Protein AF-A0A368C066-F1 (afdb_monomer_lite)

Secondary structure (DSSP, 8-state):
---B----TTT---SSGGG---BHHHHHHHHHH-SEEEEEEEETTEEEEEEEEEEEETTEEEE---

Radius of gyration: 14.36 Å; chains: 1; bounding box: 37×29×29 Å

Structure (mmCIF, N/CA/C/O backbone):
data_AF-A0A368C066-F1
#
_entry.id   AF-A0A368C066-F1
#
loop_
_atom_site.group_PDB
_atom_site.id
_atom_site.type_symbol
_atom_site.label_atom_id
_atom_site.label_alt_id
_atom_site.label_comp_id
_atom_site.label_asym_id
_atom_site.label_entity_id
_atom_site.label_seq_id
_atom_site.pdbx_PDB_ins_code
_atom_site.Cartn_x
_atom_site.Cartn_y
_atom_site.Cartn_z
_atom_site.occupancy
_atom_site.B_iso_or_equiv
_atom_site.auth_seq_id
_atom_site.auth_comp_id
_atom_site.auth_asym_id
_atom_site.auth_atom_id
_atom_site.pdbx_PDB_model_num
ATOM 1 N N . MET A 1 1 ? -14.994 -8.670 13.765 1.00 53.84 1 MET A N 1
ATOM 2 C CA . MET A 1 1 ? -14.130 -7.676 14.440 1.00 53.84 1 MET A CA 1
ATOM 3 C C . MET A 1 1 ? -13.259 -7.051 13.357 1.00 53.84 1 MET A C 1
ATOM 5 O O . MET A 1 1 ? -12.645 -7.811 12.624 1.00 53.84 1 MET A O 1
ATOM 9 N N . GLN A 1 2 ? -13.297 -5.732 13.143 1.00 61.31 2 GLN A N 1
ATOM 10 C CA . GLN A 1 2 ? -12.450 -5.091 12.123 1.00 61.31 2 GLN A CA 1
ATOM 11 C C . GLN A 1 2 ? -11.001 -5.095 12.598 1.00 61.31 2 GLN A C 1
ATOM 13 O O . GLN A 1 2 ? -10.671 -4.438 13.586 1.00 61.31 2 GLN A O 1
ATOM 18 N N . GLU A 1 3 ? -10.157 -5.856 11.912 1.00 89.94 3 GLU A N 1
ATOM 19 C CA . GLU A 1 3 ? -8.723 -5.859 12.153 1.00 89.94 3 GLU A CA 1
ATOM 20 C C . GLU A 1 3 ? -8.135 -4.561 11.587 1.00 89.94 3 GLU A C 1
ATOM 22 O O . GLU A 1 3 ? -8.343 -4.228 10.422 1.00 89.94 3 GLU A O 1
ATOM 27 N N . LYS A 1 4 ? -7.452 -3.778 12.424 1.00 95.25 4 LYS A N 1
ATOM 28 C CA . LYS A 1 4 ? -6.871 -2.485 12.043 1.00 95.25 4 LYS A CA 1
ATOM 29 C C . LYS A 1 4 ? -5.354 -2.572 12.038 1.00 95.25 4 LYS A C 1
ATOM 31 O O . LYS A 1 4 ? -4.773 -3.256 12.877 1.00 95.25 4 LYS A O 1
ATOM 36 N N . TYR A 1 5 ? -4.716 -1.832 11.138 1.00 95.69 5 TYR A N 1
ATOM 37 C CA . TYR A 1 5 ? -3.277 -1.614 11.211 1.00 95.69 5 TYR A CA 1
ATOM 38 C C . TYR A 1 5 ? -2.920 -0.764 12.432 1.00 95.69 5 TYR A C 1
ATOM 40 O O . TYR A 1 5 ? -3.601 0.211 12.762 1.00 95.69 5 TYR A O 1
ATOM 48 N N . GLU A 1 6 ? -1.819 -1.124 13.089 1.00 96.12 6 GLU A N 1
ATOM 49 C CA . GLU A 1 6 ? -1.251 -0.350 14.187 1.00 96.12 6 GLU A CA 1
ATOM 50 C C . GLU A 1 6 ? -0.809 1.040 13.694 1.00 96.12 6 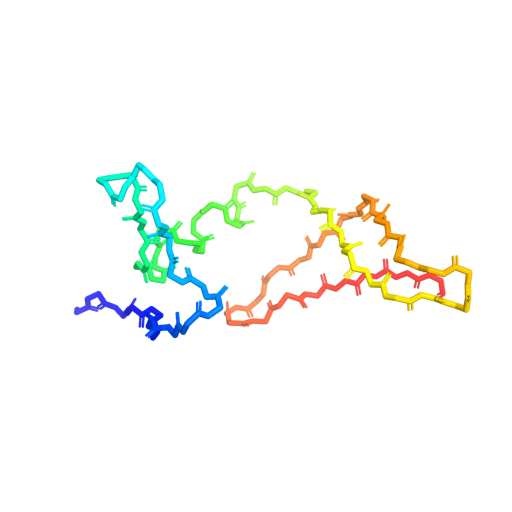GLU A C 1
ATOM 52 O O . GLU A 1 6 ? -0.120 1.181 12.676 1.00 96.12 6 GLU A O 1
ATOM 57 N N . ILE A 1 7 ? -1.193 2.087 14.427 1.00 96.69 7 ILE A N 1
ATOM 58 C CA . ILE A 1 7 ? -0.824 3.467 14.102 1.00 96.69 7 ILE A CA 1
ATOM 59 C C . ILE A 1 7 ? 0.492 3.811 14.801 1.00 96.69 7 ILE A C 1
ATOM 61 O O . ILE A 1 7 ? 0.562 3.912 16.024 1.00 96.69 7 ILE A O 1
ATOM 65 N N . LYS A 1 8 ? 1.521 4.068 13.999 1.00 96.94 8 LYS A N 1
ATOM 66 C CA . LYS A 1 8 ? 2.874 4.462 14.393 1.00 96.94 8 LYS A CA 1
ATOM 67 C C . LYS A 1 8 ? 3.152 5.906 13.977 1.00 96.94 8 LYS A C 1
ATOM 69 O O . LYS A 1 8 ? 2.391 6.548 13.254 1.00 96.94 8 LYS A O 1
ATOM 74 N N . LYS A 1 9 ? 4.291 6.448 14.411 1.00 96.50 9 LYS A N 1
ATOM 75 C CA . LYS A 1 9 ? 4.706 7.822 14.071 1.00 96.50 9 LYS A CA 1
ATOM 76 C C . LYS A 1 9 ? 4.824 8.058 12.553 1.00 96.50 9 LYS A C 1
ATOM 78 O O . LYS A 1 9 ? 4.570 9.174 12.109 1.00 96.50 9 LYS A O 1
ATOM 83 N N . ASN A 1 10 ? 5.208 7.036 11.785 1.00 95.81 10 ASN A N 1
ATOM 84 C CA . ASN A 1 10 ? 5.490 7.114 10.347 1.00 95.81 10 ASN A CA 1
ATOM 85 C C . ASN A 1 10 ? 4.272 6.883 9.432 1.00 95.81 10 ASN A C 1
ATOM 87 O O . ASN A 1 10 ? 4.345 7.265 8.272 1.00 95.81 10 ASN A O 1
ATOM 91 N N . ASN A 1 11 ? 3.162 6.318 9.923 1.00 96.19 11 ASN A N 1
ATOM 92 C CA . ASN A 1 11 ? 1.932 6.132 9.134 1.00 96.19 11 ASN A CA 1
ATOM 93 C C . ASN A 1 11 ? 0.745 6.988 9.627 1.00 96.19 11 ASN A C 1
ATOM 95 O O . ASN A 1 11 ? -0.291 7.040 8.966 1.00 96.19 11 ASN A O 1
ATOM 99 N N . LYS A 1 12 ? 0.873 7.678 10.772 1.00 96.81 12 LYS A N 1
ATOM 100 C CA . LYS A 1 12 ? -0.190 8.529 11.319 1.00 96.81 12 LYS A CA 1
ATOM 101 C C . LYS A 1 12 ? -0.418 9.769 10.454 1.00 96.81 12 LYS A C 1
ATOM 103 O O . LYS A 1 12 ? 0.377 10.711 10.470 1.00 96.81 12 LYS A O 1
ATOM 108 N N . ILE A 1 13 ? -1.569 9.812 9.791 1.00 97.00 13 ILE A N 1
ATOM 109 C CA . ILE A 1 13 ? -2.045 10.974 9.036 1.00 97.00 13 ILE A CA 1
ATOM 110 C C . ILE A 1 13 ? -2.226 12.184 9.968 1.00 97.00 13 ILE A C 1
ATOM 112 O O . ILE A 1 13 ? -2.932 12.123 10.980 1.00 97.00 13 ILE A O 1
ATOM 116 N N . LYS A 1 14 ? -1.569 13.300 9.626 1.00 96.50 14 LYS A N 1
ATOM 117 C CA . LYS A 1 14 ? -1.585 14.545 10.417 1.00 96.50 14 LYS A CA 1
ATOM 118 C C . LYS A 1 14 ? -2.574 15.584 9.888 1.00 96.50 14 LYS A C 1
ATOM 120 O O . LYS A 1 14 ? -3.212 16.261 10.692 1.00 96.50 14 LYS A O 1
ATOM 125 N N . GLN A 1 15 ? -2.701 15.697 8.568 1.00 97.12 15 GLN A N 1
ATOM 126 C CA . GLN A 1 15 ? -3.606 16.625 7.883 1.00 97.12 15 GLN A CA 1
ATOM 127 C C . GLN A 1 15 ? -4.876 15.889 7.438 1.00 97.12 15 GLN A C 1
ATOM 129 O O . GLN A 1 15 ? -4.799 14.717 7.091 1.00 97.12 15 GLN A O 1
ATOM 134 N N . LEU A 1 16 ? -6.041 16.551 7.467 1.00 96.94 16 LEU A N 1
ATOM 135 C CA . LEU A 1 16 ? -7.339 15.949 7.100 1.00 96.94 16 LEU A CA 1
ATOM 136 C C . LEU A 1 16 ? -7.631 14.620 7.832 1.00 96.94 16 LEU A C 1
ATOM 138 O O . LEU A 1 16 ? -8.075 13.647 7.231 1.00 96.94 16 LEU A O 1
ATOM 142 N N . LYS A 1 17 ? -7.394 14.582 9.152 1.00 96.00 17 LYS A N 1
ATOM 143 C CA . LYS A 1 17 ? -7.496 13.370 9.996 1.00 96.00 17 LYS A CA 1
ATOM 144 C C . LYS A 1 17 ? -8.826 12.622 9.860 1.00 96.00 17 LYS A C 1
ATOM 146 O O . LYS A 1 17 ? -8.844 11.404 9.984 1.00 96.00 17 LYS A O 1
ATOM 151 N N . THR A 1 18 ? -9.916 13.339 9.589 1.00 96.31 18 THR A N 1
ATOM 152 C CA . THR A 1 18 ? -11.257 12.771 9.379 1.00 96.31 18 THR A CA 1
ATOM 153 C C . THR A 1 18 ? -11.345 11.856 8.157 1.00 96.31 18 THR A C 1
ATOM 155 O O . THR A 1 18 ? -12.242 11.025 8.098 1.00 96.31 18 THR A O 1
ATOM 158 N N . LYS A 1 19 ? -10.412 11.970 7.202 1.00 95.44 19 LYS A N 1
ATOM 159 C CA . LYS A 1 19 ? -10.322 11.105 6.018 1.00 95.44 19 LYS A CA 1
ATOM 160 C C . LYS A 1 19 ? -9.451 9.860 6.226 1.00 95.44 19 LYS A C 1
ATOM 162 O O . LYS A 1 19 ? -9.369 9.032 5.325 1.00 95.44 19 LYS A O 1
ATOM 167 N N . ALA A 1 20 ? -8.769 9.721 7.364 1.00 96.38 20 ALA A N 1
ATOM 168 C CA . ALA A 1 20 ? -7.866 8.597 7.591 1.00 96.38 20 ALA A CA 1
ATOM 169 C C . ALA A 1 20 ? -8.643 7.307 7.895 1.00 96.38 20 ALA A C 1
ATOM 171 O O . ALA A 1 20 ? -9.510 7.290 8.769 1.00 96.38 20 ALA A O 1
ATOM 172 N N . ASN A 1 21 ? -8.283 6.212 7.223 1.00 96.56 21 ASN A N 1
ATOM 173 C CA . ASN A 1 21 ? -8.817 4.884 7.498 1.00 96.56 21 ASN A CA 1
ATOM 174 C C . ASN A 1 21 ? -7.668 3.878 7.661 1.00 96.56 21 ASN A C 1
ATOM 176 O O . ASN A 1 21 ? -6.761 3.840 6.836 1.00 96.56 21 ASN A O 1
ATOM 180 N N . TYR A 1 22 ? -7.711 3.093 8.739 1.00 96.56 22 TYR A N 1
ATOM 181 C CA . TYR A 1 22 ? -6.698 2.087 9.085 1.00 96.56 22 TYR A CA 1
ATOM 182 C C . TYR A 1 22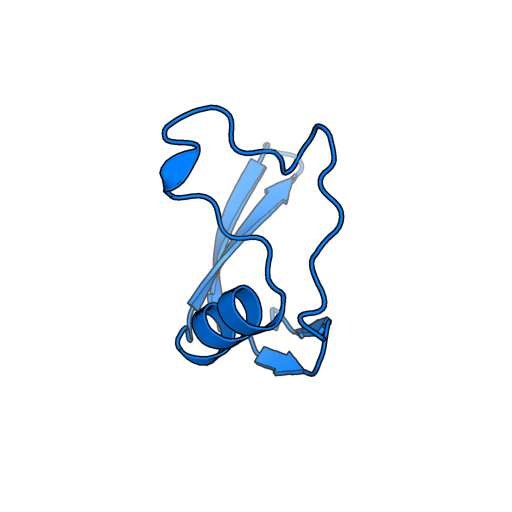 ? -7.296 0.678 9.218 1.00 96.56 22 TYR A C 1
ATOM 184 O O . TYR A 1 22 ? -6.618 -0.232 9.687 1.00 96.56 22 TYR A O 1
ATOM 192 N N . ASP A 1 23 ? -8.569 0.491 8.858 1.00 97.06 23 ASP A N 1
ATOM 193 C CA . ASP A 1 23 ? -9.195 -0.830 8.770 1.00 97.06 23 ASP A CA 1
A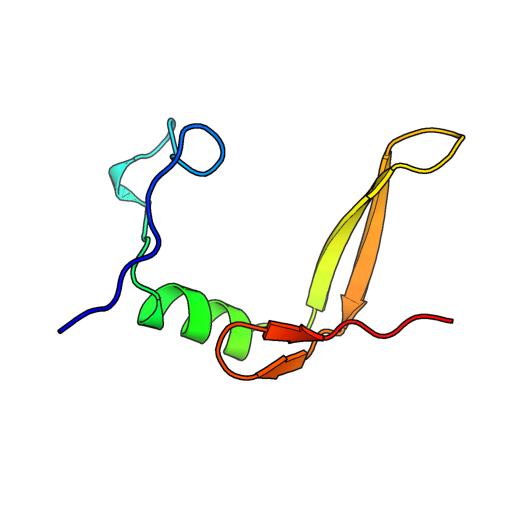TOM 194 C C . ASP A 1 23 ? -8.549 -1.630 7.635 1.00 97.06 23 ASP A C 1
ATOM 196 O O . ASP A 1 23 ? -8.561 -1.185 6.481 1.00 97.06 23 ASP A O 1
ATOM 200 N N . LYS A 1 24 ? -8.006 -2.815 7.955 1.00 96.31 24 LYS A N 1
ATOM 201 C CA . LYS A 1 24 ? -7.391 -3.712 6.971 1.00 96.31 24 LYS A CA 1
ATOM 202 C C . LYS A 1 24 ? -8.347 -3.990 5.820 1.00 96.31 24 LYS A C 1
ATOM 204 O O . LYS A 1 24 ? -7.915 -3.972 4.676 1.00 96.31 24 LYS A O 1
ATOM 209 N N . LYS A 1 25 ? -9.647 -4.158 6.091 1.00 96.62 25 LYS A N 1
ATOM 210 C CA . LYS A 1 25 ? -10.646 -4.430 5.049 1.00 96.62 25 LYS A CA 1
ATOM 211 C C . LYS A 1 25 ? -10.719 -3.302 4.023 1.00 96.62 25 LYS A C 1
ATOM 213 O O . LYS A 1 25 ? -10.801 -3.568 2.829 1.00 96.62 25 LYS A O 1
ATOM 218 N N . VAL A 1 26 ? -10.689 -2.050 4.479 1.00 97.12 26 VAL A N 1
ATOM 219 C CA . VAL A 1 26 ? -10.749 -0.883 3.588 1.00 97.12 26 VAL A CA 1
ATOM 220 C C . VAL A 1 26 ? -9.445 -0.734 2.812 1.00 97.12 26 VAL A C 1
ATOM 222 O O . VAL A 1 26 ? -9.481 -0.522 1.605 1.00 97.12 26 VAL A O 1
ATOM 225 N N . VAL A 1 27 ? -8.300 -0.897 3.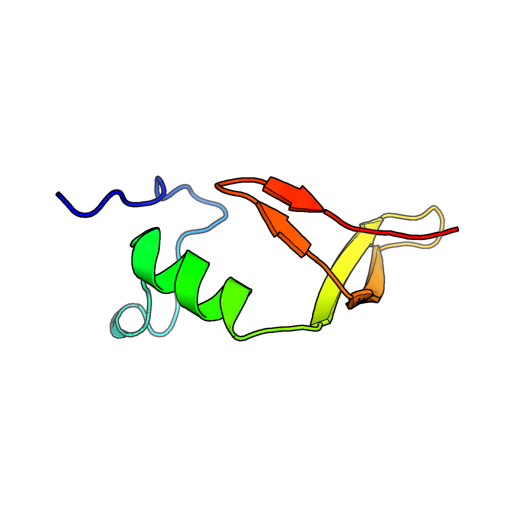479 1.00 96.31 27 VAL A N 1
ATOM 226 C CA . VAL A 1 27 ? -6.984 -0.836 2.826 1.00 96.31 27 VAL A CA 1
ATOM 227 C C . VAL A 1 27 ? -6.846 -1.928 1.762 1.00 96.31 27 VAL A C 1
ATOM 229 O O . VAL A 1 27 ? -6.467 -1.634 0.632 1.00 96.31 27 VAL A O 1
ATOM 232 N N . HIS A 1 28 ? -7.198 -3.171 2.092 1.00 97.12 28 HIS A N 1
ATOM 233 C CA . HIS A 1 28 ? -7.153 -4.306 1.166 1.00 97.12 28 HIS A CA 1
ATOM 234 C C . HIS A 1 28 ? -8.101 -4.107 -0.013 1.00 97.12 28 HIS A C 1
ATOM 236 O O . HIS A 1 28 ? -7.686 -4.334 -1.139 1.00 97.12 28 HIS A O 1
ATOM 242 N N . ALA A 1 29 ? -9.314 -3.591 0.209 1.00 97.56 29 ALA A N 1
ATOM 243 C CA . ALA A 1 29 ? -10.248 -3.303 -0.881 1.00 97.56 29 ALA A CA 1
ATOM 244 C C . ALA A 1 29 ? -9.717 -2.242 -1.863 1.00 97.56 29 ALA A C 1
ATOM 246 O O . ALA A 1 29 ? -9.933 -2.359 -3.065 1.00 97.56 29 ALA A O 1
ATOM 247 N N . ILE A 1 30 ? -9.003 -1.221 -1.372 1.00 97.12 30 ILE A N 1
ATOM 248 C CA . ILE A 1 30 ? -8.345 -0.226 -2.236 1.00 97.12 30 ILE A CA 1
ATOM 249 C C . ILE A 1 30 ? -7.230 -0.887 -3.048 1.00 97.12 30 ILE A C 1
ATOM 251 O O . ILE A 1 30 ? -7.124 -0.650 -4.249 1.00 97.12 30 ILE A O 1
ATOM 255 N N . LEU A 1 31 ? -6.415 -1.724 -2.400 1.00 97.25 31 LEU A N 1
ATOM 256 C CA . LEU A 1 31 ? -5.331 -2.442 -3.066 1.00 97.25 31 LEU A CA 1
ATOM 257 C C . LEU A 1 31 ? -5.854 -3.445 -4.102 1.00 97.25 31 LEU A C 1
ATOM 259 O O . LEU A 1 31 ? -5.236 -3.598 -5.142 1.00 97.25 31 LEU A O 1
ATOM 263 N N . ASP A 1 32 ? -6.988 -4.094 -3.860 1.00 97.31 32 ASP A N 1
ATOM 264 C CA . ASP A 1 32 ? -7.580 -5.050 -4.805 1.00 97.31 32 ASP A CA 1
ATOM 265 C C . ASP A 1 32 ? -8.257 -4.359 -5.995 1.00 97.31 32 ASP A C 1
ATOM 267 O O . ASP A 1 32 ? -8.373 -4.940 -7.071 1.00 97.31 32 ASP A O 1
ATOM 271 N N . ALA A 1 33 ? -8.708 -3.115 -5.816 1.00 97.88 33 ALA A N 1
ATOM 272 C CA . ALA A 1 33 ? -9.250 -2.299 -6.899 1.00 97.88 33 ALA A CA 1
ATOM 273 C C . ALA A 1 33 ? -8.152 -1.680 -7.788 1.00 97.88 33 ALA A C 1
ATOM 275 O O . ALA A 1 33 ? -8.427 -1.287 -8.922 1.00 97.88 33 ALA A O 1
ATOM 276 N N . GLY A 1 34 ? -6.924 -1.553 -7.272 1.00 95.62 34 GLY A N 1
ATOM 277 C CA . GLY A 1 34 ? -5.777 -0.988 -7.979 1.00 95.62 34 GLY A CA 1
ATOM 278 C C . GLY A 1 34 ? -4.942 -2.046 -8.702 1.00 95.62 34 GLY A C 1
ATOM 279 O O . GLY A 1 34 ? -4.674 -3.111 -8.162 1.00 95.62 34 GLY A O 1
ATOM 280 N N . LEU A 1 35 ? -4.483 -1.728 -9.917 1.00 94.62 35 LEU A N 1
ATOM 281 C CA . LEU A 1 35 ? -3.555 -2.581 -10.680 1.00 94.62 35 LEU A CA 1
ATOM 282 C C . LEU A 1 35 ? -2.106 -2.072 -10.649 1.00 94.62 35 LEU A C 1
ATOM 284 O O . LEU A 1 35 ? -1.176 -2.845 -10.856 1.00 94.62 35 LEU A O 1
ATOM 288 N N . VAL A 1 36 ? -1.909 -0.771 -10.413 1.00 96.56 36 VAL A N 1
ATOM 289 C CA . VAL A 1 36 ? -0.609 -0.088 -10.501 1.00 96.56 36 VAL A CA 1
ATOM 290 C C . VAL A 1 36 ? -0.276 0.570 -9.168 1.00 96.56 36 VAL A C 1
ATOM 292 O O . VAL A 1 36 ? -1.126 1.228 -8.566 1.00 96.56 36 VAL A O 1
ATOM 295 N N . ALA A 1 37 ? 0.978 0.445 -8.742 1.00 96.88 37 ALA A N 1
ATOM 296 C CA . ALA A 1 37 ? 1.542 1.156 -7.602 1.00 96.88 37 ALA A CA 1
ATOM 297 C C . ALA A 1 37 ? 2.753 1.996 -8.025 1.00 96.88 37 ALA A C 1
ATOM 299 O O . ALA A 1 37 ? 3.413 1.717 -9.024 1.00 96.88 37 ALA A O 1
ATOM 300 N N . HIS A 1 38 ? 3.050 3.023 -7.229 1.00 97.25 38 HIS A N 1
ATOM 301 C CA . HIS A 1 38 ? 4.273 3.814 -7.338 1.00 97.25 38 HIS A CA 1
ATOM 302 C C . HIS A 1 38 ? 5.237 3.351 -6.249 1.00 97.25 38 HIS A C 1
ATOM 304 O O . HIS A 1 38 ? 4.987 3.581 -5.064 1.00 97.25 38 HIS A O 1
ATOM 310 N N . ILE A 1 39 ? 6.317 2.681 -6.638 1.00 95.75 39 ILE A N 1
ATOM 311 C CA . ILE A 1 39 ? 7.275 2.093 -5.704 1.00 95.75 39 ILE A CA 1
ATOM 312 C C . ILE A 1 39 ? 8.473 3.024 -5.579 1.00 95.75 39 ILE A C 1
ATOM 314 O O . ILE A 1 39 ? 9.200 3.243 -6.545 1.00 95.75 39 ILE A O 1
ATOM 318 N N . ALA A 1 40 ? 8.653 3.587 -4.385 1.00 95.56 40 ALA A N 1
ATOM 319 C CA . ALA A 1 40 ? 9.766 4.469 -4.066 1.00 95.56 40 ALA A CA 1
ATOM 320 C C . ALA A 1 40 ? 10.877 3.697 -3.346 1.00 95.56 40 ALA A C 1
ATOM 322 O O . ALA A 1 40 ? 10.609 3.008 -2.360 1.00 95.56 40 ALA A O 1
ATOM 323 N N . PHE A 1 41 ? 12.116 3.833 -3.809 1.00 94.06 41 PHE A N 1
ATOM 324 C CA . PHE A 1 41 ? 13.292 3.237 -3.174 1.00 94.06 41 PHE A CA 1
ATOM 325 C C . PHE A 1 41 ? 14.553 4.057 -3.462 1.00 94.06 41 PHE A C 1
ATOM 327 O O . PHE A 1 41 ? 14.587 4.869 -4.384 1.00 94.06 41 PHE A O 1
ATOM 334 N N . ASN A 1 42 ? 15.587 3.867 -2.642 1.00 96.50 42 ASN A N 1
ATOM 335 C CA . ASN A 1 42 ? 16.855 4.580 -2.782 1.00 96.50 42 ASN A CA 1
ATOM 336 C C . ASN A 1 42 ? 17.796 3.837 -3.740 1.00 96.50 42 ASN A C 1
ATOM 338 O O . ASN A 1 42 ? 17.935 2.619 -3.641 1.00 96.50 42 ASN A O 1
ATOM 342 N N . GLN A 1 43 ? 18.471 4.585 -4.606 1.00 93.88 43 GLN A N 1
ATOM 343 C CA . GLN A 1 43 ? 19.628 4.156 -5.393 1.00 93.88 43 GLN A CA 1
ATOM 344 C C . GLN A 1 43 ? 20.834 5.061 -5.100 1.00 93.88 43 GLN A C 1
ATOM 346 O O . GLN A 1 43 ? 20.712 6.058 -4.385 1.00 93.88 43 GLN A O 1
ATOM 351 N N . ASP A 1 44 ? 21.987 4.746 -5.693 1.00 94.44 44 ASP A N 1
ATOM 352 C CA . ASP A 1 44 ? 23.241 5.493 -5.519 1.00 94.44 44 ASP A CA 1
ATOM 353 C C . ASP A 1 44 ? 23.110 6.982 -5.874 1.00 94.44 44 ASP A C 1
ATOM 355 O O . ASP A 1 44 ? 23.716 7.839 -5.235 1.00 94.44 44 ASP A O 1
ATOM 359 N N . GLN A 1 45 ? 22.282 7.306 -6.871 1.00 95.12 45 GLN A N 1
ATOM 360 C CA . GLN A 1 45 ? 22.037 8.684 -7.310 1.00 95.12 45 GLN A CA 1
ATOM 361 C C . GLN A 1 45 ? 20.898 9.380 -6.546 1.00 95.12 45 GLN A C 1
ATOM 363 O O . GLN A 1 45 ? 20.607 10.546 -6.810 1.00 95.12 45 GLN A O 1
ATOM 368 N N . GLY A 1 46 ? 20.259 8.691 -5.597 1.00 96.44 46 GLY A N 1
ATOM 369 C CA . GLY A 1 46 ? 19.160 9.215 -4.793 1.00 96.44 46 GLY A CA 1
ATOM 370 C C . GLY A 1 46 ? 17.866 8.399 -4.896 1.00 96.44 46 GLY A C 1
ATOM 371 O O . GLY A 1 46 ? 17.854 7.290 -5.436 1.00 96.44 46 GLY A O 1
ATOM 372 N N . PRO A 1 47 ? 16.761 8.913 -4.327 1.00 97.31 47 PRO A N 1
ATOM 373 C CA . PRO A 1 47 ? 15.471 8.240 -4.355 1.00 97.31 47 PRO A CA 1
ATOM 374 C C . PRO A 1 47 ? 14.873 8.259 -5.762 1.00 97.31 47 PRO A C 1
ATOM 376 O O . PRO A 1 47 ? 14.794 9.308 -6.401 1.00 97.31 47 PRO A O 1
ATOM 379 N N . ILE A 1 48 ? 14.382 7.106 -6.205 1.00 96.38 48 ILE A N 1
ATOM 380 C CA . ILE A 1 48 ? 13.627 6.968 -7.448 1.00 96.38 48 ILE A CA 1
ATOM 381 C C . ILE A 1 48 ? 12.230 6.419 -7.169 1.00 96.38 48 ILE A C 1
ATOM 383 O O . ILE A 1 48 ? 11.996 5.772 -6.146 1.00 96.38 48 ILE A O 1
ATOM 387 N N . VAL A 1 49 ? 11.297 6.687 -8.085 1.00 96.94 49 VAL A N 1
ATOM 388 C CA . VAL A 1 49 ? 9.922 6.179 -8.026 1.00 96.94 49 VAL A CA 1
ATOM 389 C C . VAL A 1 49 ? 9.595 5.492 -9.341 1.00 96.94 49 VAL A C 1
ATOM 391 O O . VAL A 1 49 ? 9.630 6.124 -10.394 1.00 96.94 49 VAL A O 1
ATOM 394 N N . VAL A 1 50 ? 9.255 4.208 -9.272 1.00 95.44 50 VAL A N 1
ATOM 395 C CA . VAL A 1 50 ? 8.924 3.394 -10.444 1.00 95.44 50 VAL A CA 1
ATOM 396 C C . VAL A 1 50 ? 7.433 3.042 -10.415 1.00 95.44 50 VAL A C 1
ATOM 398 O O . VAL A 1 50 ? 6.977 2.437 -9.440 1.00 95.44 50 VAL A O 1
ATOM 401 N N . PRO A 1 51 ? 6.647 3.410 -11.445 1.00 96.69 51 PRO A N 1
ATOM 402 C CA . PRO A 1 51 ? 5.291 2.902 -11.606 1.00 96.69 51 PRO A CA 1
ATOM 403 C C . PRO A 1 51 ? 5.335 1.461 -12.129 1.00 96.69 51 PRO A C 1
ATOM 405 O O . PRO A 1 51 ? 5.941 1.194 -13.165 1.00 96.69 51 PRO A O 1
ATOM 408 N N . MET A 1 52 ? 4.694 0.524 -11.429 1.00 95.69 52 MET A N 1
ATOM 409 C CA . MET A 1 52 ? 4.669 -0.886 -11.832 1.00 95.69 52 MET A CA 1
ATOM 410 C C . MET A 1 52 ? 3.402 -1.613 -11.376 1.00 95.69 52 MET A C 1
ATOM 412 O O . MET A 1 52 ? 2.714 -1.175 -10.449 1.00 95.69 52 MET A O 1
ATOM 416 N N . LEU A 1 53 ? 3.102 -2.733 -12.037 1.00 96.94 53 LEU A N 1
ATOM 417 C CA . LEU A 1 53 ? 2.051 -3.650 -11.602 1.00 96.94 53 LEU A CA 1
ATOM 418 C C . LEU A 1 53 ? 2.429 -4.312 -10.272 1.00 96.94 53 LEU A C 1
ATOM 420 O O . LEU A 1 53 ? 3.605 -4.584 -10.016 1.00 96.94 53 LEU A O 1
ATOM 424 N N . TYR A 1 54 ? 1.422 -4.614 -9.458 1.00 97.75 54 TYR A N 1
ATOM 425 C CA . TYR A 1 54 ? 1.583 -5.419 -8.251 1.00 97.75 54 TYR A CA 1
ATOM 426 C C . TYR A 1 54 ? 0.467 -6.457 -8.130 1.00 97.75 54 TYR A C 1
ATOM 428 O O . TYR A 1 54 ? -0.626 -6.285 -8.665 1.00 97.75 54 TYR A O 1
ATOM 436 N N . GLY A 1 55 ? 0.749 -7.531 -7.397 1.00 97.25 55 GLY A N 1
ATOM 437 C CA . GLY A 1 55 ? -0.260 -8.461 -6.895 1.00 97.25 55 GLY A CA 1
ATOM 438 C C . GLY A 1 55 ? -0.335 -8.383 -5.374 1.00 97.25 55 GLY A C 1
ATOM 439 O O . GLY A 1 55 ? 0.663 -8.078 -4.723 1.00 97.25 55 GLY A O 1
ATOM 440 N N . ARG A 1 56 ? -1.497 -8.669 -4.786 1.00 97.38 56 ARG A N 1
ATOM 441 C CA . ARG A 1 56 ? -1.644 -8.809 -3.333 1.00 97.38 56 ARG A CA 1
ATOM 442 C C . ARG A 1 56 ? -2.110 -10.215 -2.990 1.00 97.38 56 ARG A C 1
ATOM 444 O O . ARG A 1 56 ? -3.064 -10.711 -3.575 1.00 97.38 56 ARG A O 1
ATOM 451 N N . GLU A 1 57 ? -1.497 -10.811 -1.978 1.00 97.25 57 GLU A N 1
ATOM 452 C CA . GLU A 1 57 ? -2.007 -12.009 -1.322 1.00 97.25 57 GLU A CA 1
ATOM 453 C C . GLU A 1 57 ? -1.991 -11.786 0.190 1.00 97.25 57 GLU A C 1
ATOM 455 O O . GLU A 1 57 ? -0.934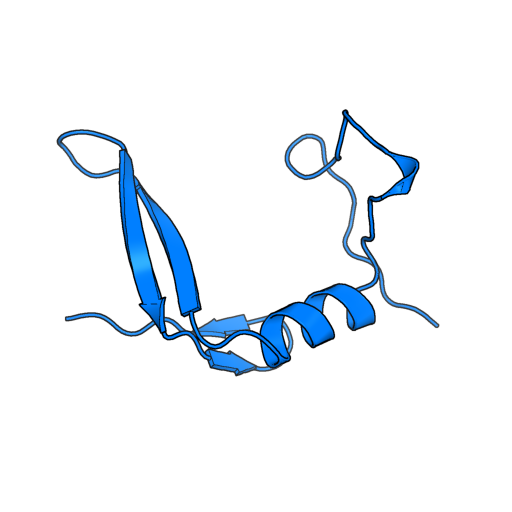 -11.582 0.785 1.00 97.25 57 GLU A O 1
ATOM 460 N N . LYS A 1 58 ? -3.166 -11.816 0.832 1.00 95.19 58 LYS A N 1
ATOM 461 C CA . LYS A 1 58 ? -3.309 -11.544 2.274 1.00 95.19 58 LYS A CA 1
ATOM 462 C C . LYS A 1 58 ? -2.604 -10.227 2.658 1.00 95.19 58 LYS A C 1
ATOM 464 O O . LYS A 1 58 ? -2.983 -9.164 2.176 1.00 95.19 58 LYS A O 1
ATOM 469 N N . ASP A 1 59 ? -1.586 -10.281 3.508 1.00 95.81 59 ASP A N 1
ATOM 470 C CA . ASP A 1 59 ? -0.836 -9.112 3.974 1.00 95.81 59 ASP A CA 1
ATOM 471 C C . ASP A 1 59 ? 0.465 -8.870 3.176 1.00 95.81 59 ASP A C 1
ATOM 473 O O . ASP A 1 59 ? 1.294 -8.054 3.577 1.00 95.81 59 ASP A O 1
ATOM 477 N N . THR A 1 60 ? 0.648 -9.550 2.039 1.00 96.81 60 THR A N 1
ATOM 478 C CA . THR A 1 60 ? 1.844 -9.463 1.193 1.00 96.81 60 THR A CA 1
ATOM 479 C C . THR A 1 60 ? 1.526 -8.812 -0.150 1.00 96.81 60 THR A C 1
ATOM 481 O O . THR A 1 60 ? 0.553 -9.165 -0.814 1.00 96.81 60 THR A O 1
ATOM 484 N N . ILE A 1 61 ? 2.376 -7.868 -0.561 1.00 97.00 61 ILE A N 1
ATOM 485 C CA . ILE A 1 61 ? 2.383 -7.290 -1.907 1.00 97.00 61 ILE A CA 1
ATOM 486 C C . ILE A 1 61 ? 3.559 -7.889 -2.674 1.00 97.00 61 ILE A C 1
ATOM 488 O O . ILE A 1 61 ? 4.699 -7.825 -2.217 1.00 97.00 61 ILE A O 1
ATOM 492 N N . PHE A 1 62 ? 3.268 -8.452 -3.839 1.00 96.62 62 PHE A N 1
ATOM 493 C CA . PHE A 1 62 ? 4.244 -8.972 -4.780 1.00 96.62 62 PHE A CA 1
ATOM 494 C C . PHE A 1 62 ? 4.499 -7.946 -5.873 1.00 96.62 62 PHE A C 1
ATOM 496 O O . PHE A 1 62 ? 3.569 -7.411 -6.479 1.00 96.62 62 PHE A O 1
ATOM 503 N N . 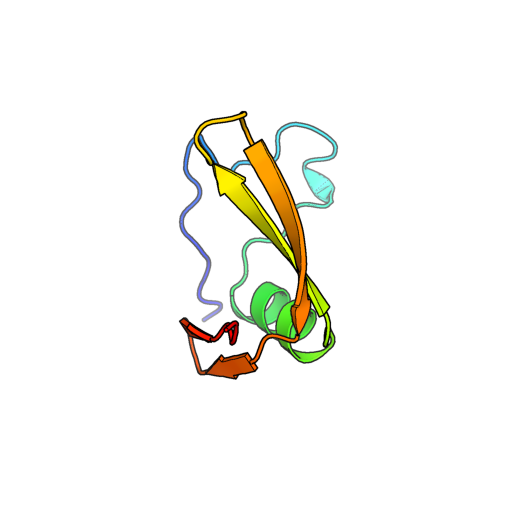LEU A 1 63 ? 5.778 -7.709 -6.129 1.00 95.75 63 LEU A N 1
ATOM 504 C CA . LEU A 1 63 ? 6.278 -6.865 -7.202 1.00 95.75 63 LEU A CA 1
ATOM 505 C C . LEU A 1 63 ? 7.097 -7.750 -8.143 1.00 95.75 63 LEU A C 1
ATOM 507 O O . LEU A 1 63 ? 7.743 -8.695 -7.690 1.00 95.75 63 LEU A O 1
ATOM 511 N N . HIS A 1 64 ? 7.091 -7.438 -9.434 1.00 92.62 64 HIS A N 1
ATOM 512 C CA . HIS A 1 64 ? 7.941 -8.107 -10.414 1.00 92.62 64 HIS A CA 1
ATOM 513 C C . HIS A 1 64 ? 8.732 -7.073 -11.210 1.00 92.62 64 HIS A C 1
ATOM 515 O O . HIS A 1 64 ? 8.159 -6.130 -11.749 1.00 92.62 64 HIS A O 1
ATOM 521 N N . GLY A 1 65 ? 10.043 -7.264 -11.276 1.00 85.12 65 GLY A N 1
ATOM 522 C CA . GLY A 1 65 ? 10.970 -6.486 -12.086 1.00 85.12 65 GLY A CA 1
ATOM 523 C C . GLY A 1 65 ? 12.018 -7.411 -12.699 1.00 85.12 65 GLY A C 1
ATOM 524 O O . GLY A 1 65 ? 12.036 -8.605 -12.389 1.00 85.12 65 GLY A O 1
ATOM 525 N N . ALA A 1 66 ? 12.839 -6.849 -13.583 1.00 77.56 66 ALA A N 1
ATOM 526 C CA . ALA A 1 66 ? 13.982 -7.531 -14.185 1.00 77.56 66 ALA A CA 1
ATOM 527 C C . ALA A 1 66 ? 15.073 -7.865 -13.158 1.00 77.56 66 ALA A C 1
ATOM 529 O O . ALA A 1 66 ? 15.217 -7.091 -12.181 1.00 77.56 66 ALA A O 1
#

pLDDT: mean 94.6, std 7.19, range [53.84, 97.88]

Sequence (66 aa):
MQEKYEIKKNNKIKQLKTKANYDKKVVHAILDAGLVAHIAFNQDQGPIVVPMLYGREKDTIFLHGA

Foldseek 3Di:
DFDFDDDDPVNQDDPPNVPDDGGPVVVVVVVVVDQWDWDWDADPVGIDTDIAGWDDDDPDIDGDDD